Protein AF-A0A060YCE6-F1 (afdb_monomer_lite)

Radius of gyration: 16.85 Å; chains: 1; bounding box: 41×31×47 Å

Foldseek 3Di:
DAFQWKWKFKAFFPDRPRLTDTDNPDDRDFAFDWPPPDPPTFKIWIWIWTDDPPPPVDATFTQPDTDIAGPVQVVVQVVVVVPDPDQDWDWGAHPVRQKIWTWGWDFDDDVVDTDIIITTGDMDGDDDRVSNPRGDDDHPCVVCVVRDDD

InterPro domains:
  IPR027903 C6orf62 domain [PF15130] (20-149)

Sequence (150 aa):
MLTDMLFIDCVVPRLLLLLLLQDVIGCTQEMDFILWPRNDIEKIVCLLFSRWKGAENEPFRPVQAKFEFHHGDYEKQLLHAVGRRDKAGVVMNNPTQSVFLFMDRQLLQTPKTKATVFKLCSLCLYLPQDQLTCWGVGDIEDHLLPYMPD

pLDDT: mean 75.15, std 17.17, range [32.03, 93.81]

Structure (mmCIF, N/CA/C/O backbone):
data_AF-A0A060YCE6-F1
#
_entry.id   AF-A0A060YCE6-F1
#
loop_
_atom_site.group_PDB
_atom_site.id
_atom_site.type_symbol
_atom_site.label_atom_id
_atom_site.label_alt_id
_atom_site.label_comp_id
_atom_site.label_asym_id
_atom_site.label_entity_id
_atom_site.label_seq_id
_atom_site.pdbx_PDB_ins_code
_atom_site.Cartn_x
_atom_site.Cartn_y
_atom_site.Cartn_z
_atom_site.occupancy
_atom_site.B_iso_or_equiv
_atom_site.auth_seq_id
_atom_site.auth_comp_id
_atom_site.auth_asym_id
_atom_site.auth_atom_id
_atom_site.pdbx_PDB_model_num
ATOM 1 N N . MET A 1 1 ? 24.742 -7.460 -10.179 1.00 42.19 1 MET A N 1
ATOM 2 C CA . MET A 1 1 ? 24.669 -6.086 -9.646 1.00 42.19 1 MET A CA 1
ATOM 3 C C . MET A 1 1 ? 23.303 -5.952 -9.010 1.00 42.19 1 MET A C 1
ATOM 5 O O . MET A 1 1 ? 22.324 -6.130 -9.716 1.00 42.19 1 MET A O 1
ATOM 9 N N . LEU A 1 2 ? 23.239 -5.807 -7.690 1.00 47.97 2 LEU A N 1
ATOM 10 C CA . LEU A 1 2 ? 21.977 -5.719 -6.951 1.00 47.97 2 LEU A CA 1
ATOM 11 C C . LEU A 1 2 ? 21.599 -4.241 -6.777 1.00 47.97 2 LEU A C 1
ATOM 13 O O . LEU A 1 2 ? 22.474 -3.390 -6.615 1.00 47.97 2 LEU A O 1
ATOM 17 N N . THR A 1 3 ? 20.311 -3.939 -6.910 1.00 46.41 3 THR A N 1
ATOM 18 C CA . THR A 1 3 ? 19.695 -2.640 -6.616 1.00 46.41 3 THR A CA 1
ATOM 19 C C . THR A 1 3 ? 19.720 -2.426 -5.102 1.00 46.41 3 THR A C 1
ATOM 21 O O . THR A 1 3 ? 18.959 -3.072 -4.392 1.00 46.41 3 THR A O 1
ATOM 24 N N . ASP A 1 4 ? 20.608 -1.566 -4.601 1.00 45.81 4 ASP A N 1
ATOM 25 C CA . ASP A 1 4 ? 20.807 -1.383 -3.150 1.00 45.81 4 ASP A CA 1
AT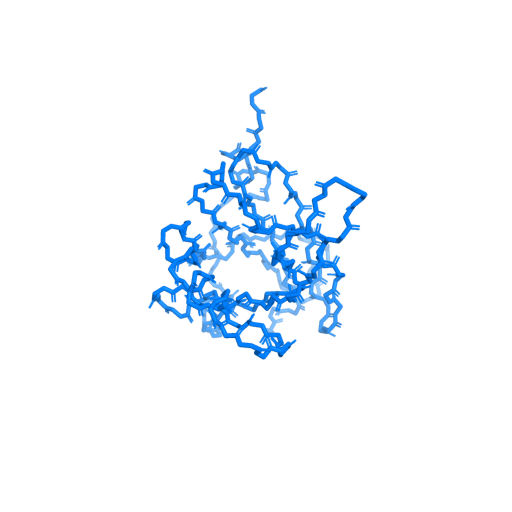OM 26 C C . ASP A 1 4 ? 20.034 -0.192 -2.563 1.00 45.81 4 ASP A C 1
ATOM 28 O O . ASP A 1 4 ? 19.998 -0.045 -1.347 1.00 45.81 4 ASP A O 1
ATOM 32 N N . MET A 1 5 ? 19.423 0.664 -3.389 1.00 48.53 5 MET A N 1
ATOM 33 C CA . MET A 1 5 ? 18.584 1.756 -2.888 1.00 48.53 5 MET A CA 1
ATOM 34 C C . MET A 1 5 ? 17.144 1.559 -3.330 1.00 48.53 5 MET A C 1
ATOM 36 O O . MET A 1 5 ? 16.839 1.630 -4.526 1.00 48.53 5 MET A O 1
ATOM 40 N N . LEU A 1 6 ? 16.287 1.326 -2.340 1.00 52.41 6 LEU A N 1
ATOM 41 C CA . LEU A 1 6 ? 14.842 1.294 -2.477 1.00 52.41 6 LEU A CA 1
ATOM 42 C C . LEU A 1 6 ? 14.282 2.577 -1.872 1.00 52.41 6 LEU A C 1
ATOM 44 O O . LEU A 1 6 ? 14.600 2.958 -0.746 1.00 52.41 6 LEU A O 1
ATOM 48 N N . PHE A 1 7 ? 13.470 3.257 -2.661 1.00 52.62 7 PHE A N 1
ATOM 49 C CA . PHE A 1 7 ? 12.727 4.431 -2.255 1.00 52.62 7 PHE A CA 1
ATOM 50 C C . PHE A 1 7 ? 11.253 4.050 -2.252 1.00 52.62 7 PHE A C 1
ATOM 52 O O . PHE A 1 7 ? 10.728 3.630 -3.285 1.00 52.62 7 PHE A O 1
ATOM 59 N N . ILE A 1 8 ? 10.609 4.135 -1.090 1.00 55.62 8 ILE A N 1
ATOM 60 C CA . ILE A 1 8 ? 9.185 3.835 -0.949 1.00 55.62 8 ILE A CA 1
ATOM 61 C C . ILE A 1 8 ? 8.470 5.141 -0.642 1.00 55.62 8 ILE A C 1
ATOM 63 O O . ILE A 1 8 ? 8.753 5.773 0.375 1.00 55.62 8 ILE A O 1
ATOM 67 N N . ASP A 1 9 ? 7.520 5.501 -1.496 1.00 52.44 9 ASP A N 1
ATOM 68 C CA . ASP A 1 9 ? 6.594 6.593 -1.233 1.00 52.44 9 ASP A CA 1
ATOM 69 C C . ASP A 1 9 ? 5.217 6.019 -0.919 1.00 52.44 9 ASP A C 1
ATOM 71 O O . ASP A 1 9 ? 4.674 5.222 -1.688 1.00 52.44 9 ASP A O 1
ATOM 75 N N . CYS A 1 10 ? 4.661 6.367 0.236 1.00 52.47 10 CYS A N 1
ATOM 76 C CA . CYS A 1 10 ? 3.330 5.921 0.631 1.00 52.47 10 CYS A CA 1
ATOM 77 C C . CYS A 1 10 ? 2.358 7.072 0.536 1.00 52.47 10 CYS A C 1
ATOM 79 O O . CYS A 1 10 ? 2.424 8.011 1.315 1.00 52.47 10 CYS A O 1
ATOM 81 N N . VAL A 1 11 ? 1.415 6.952 -0.383 1.00 53.66 11 VAL A N 1
ATOM 82 C CA . VAL A 1 11 ? 0.436 7.976 -0.680 1.00 53.66 11 VAL A CA 1
ATOM 83 C C . VAL A 1 11 ? -0.937 7.549 -0.178 1.00 53.66 11 VAL A C 1
ATOM 85 O O . VAL A 1 11 ? -1.428 6.452 -0.461 1.00 53.66 11 VAL A O 1
ATOM 88 N N . VAL A 1 12 ? -1.591 8.460 0.536 1.00 50.41 12 VAL A N 1
ATOM 89 C CA . VAL A 1 12 ? -2.990 8.341 0.942 1.00 50.41 12 VAL A CA 1
ATOM 90 C C . VAL A 1 12 ? -3.802 9.357 0.132 1.00 50.41 12 VAL A C 1
ATOM 92 O O . VAL A 1 12 ? -3.719 10.551 0.409 1.00 50.41 12 VAL A O 1
ATOM 95 N N . PRO A 1 13 ? -4.590 8.951 -0.880 1.00 42.00 13 PRO A N 1
ATOM 96 C CA . PRO A 1 13 ? -5.382 9.895 -1.662 1.00 42.00 13 PRO A CA 1
ATOM 97 C C . PRO A 1 13 ? -6.262 10.751 -0.733 1.00 42.00 13 PRO A C 1
ATOM 99 O O . PRO A 1 13 ? -6.982 10.198 0.098 1.00 42.00 13 PRO A O 1
ATOM 102 N N . ARG A 1 14 ? -6.186 12.086 -0.885 1.00 34.50 14 ARG A N 1
ATOM 103 C CA . ARG A 1 14 ? -6.813 13.171 -0.080 1.00 34.50 14 ARG A CA 1
ATOM 104 C C . ARG A 1 14 ? -6.063 13.702 1.143 1.00 34.50 14 ARG A C 1
ATOM 106 O O . ARG A 1 14 ? -6.370 14.813 1.569 1.00 34.50 14 ARG A O 1
ATOM 113 N N . LEU A 1 15 ? -5.064 13.003 1.670 1.00 38.56 15 LEU A N 1
ATOM 114 C CA . LEU A 1 15 ? -4.077 13.605 2.568 1.00 38.56 15 LEU A CA 1
ATOM 115 C C . LEU A 1 15 ? -2.716 13.312 1.971 1.00 38.56 15 LEU A C 1
ATOM 117 O O . LEU A 1 15 ? -2.264 12.176 2.052 1.00 38.56 15 LEU A O 1
ATOM 121 N N . LEU A 1 16 ? -2.073 14.327 1.391 1.00 42.47 16 LEU A N 1
ATOM 122 C CA . LEU A 1 16 ? -0.708 14.232 0.882 1.00 42.47 16 LEU A CA 1
ATOM 123 C C . LEU A 1 16 ? 0.265 14.014 2.052 1.00 42.47 16 LEU A C 1
ATOM 125 O O . LEU A 1 16 ? 0.991 14.906 2.479 1.00 42.47 16 LEU A O 1
ATOM 129 N N . LEU A 1 17 ? 0.229 12.824 2.629 1.00 43.19 17 LEU A N 1
ATOM 130 C CA . LEU A 1 17 ? 1.210 12.346 3.565 1.00 43.19 17 LEU A CA 1
ATOM 131 C C . LEU A 1 17 ? 2.299 11.722 2.697 1.00 43.19 17 LEU A C 1
ATOM 133 O O . LEU A 1 17 ? 2.293 10.521 2.490 1.00 43.19 17 LEU A O 1
ATOM 137 N N . LEU A 1 18 ? 3.162 12.556 2.109 1.00 42.97 18 LEU A N 1
ATOM 138 C CA . LEU A 1 18 ? 4.384 12.093 1.447 1.00 42.97 18 LEU A CA 1
ATOM 139 C C . LEU A 1 18 ? 5.283 11.503 2.531 1.00 42.97 18 LEU A C 1
ATOM 141 O O . LEU A 1 18 ? 6.014 12.215 3.223 1.00 42.97 18 LEU A O 1
ATOM 145 N N . LEU A 1 19 ? 5.144 10.204 2.754 1.00 44.44 19 LEU A N 1
ATOM 146 C CA . LEU A 1 19 ? 5.978 9.474 3.687 1.00 44.44 19 LEU A CA 1
ATOM 147 C C . LEU A 1 19 ? 7.192 8.971 2.931 1.00 44.44 19 LEU A C 1
ATOM 149 O O . LEU A 1 19 ? 7.194 7.876 2.374 1.00 44.44 19 LEU A O 1
ATOM 153 N N . LEU A 1 20 ? 8.221 9.810 2.928 1.00 39.16 20 LEU A N 1
ATOM 154 C CA . LEU A 1 20 ? 9.486 9.535 2.276 1.00 39.16 20 LEU A CA 1
ATOM 155 C C . LEU A 1 20 ? 10.274 8.519 3.117 1.00 39.16 20 LEU A C 1
ATOM 157 O O . LEU A 1 20 ? 10.977 8.877 4.065 1.00 39.16 20 LEU A O 1
ATOM 161 N N . LEU A 1 21 ? 10.128 7.231 2.795 1.00 45.03 21 LEU A N 1
ATOM 162 C CA . LEU A 1 21 ? 10.937 6.158 3.374 1.00 45.03 21 LEU A CA 1
ATOM 163 C C . LEU A 1 21 ? 12.161 5.930 2.492 1.00 45.03 21 LEU A C 1
ATOM 165 O O . LEU A 1 21 ? 12.089 5.291 1.441 1.00 45.03 21 LEU A O 1
ATOM 169 N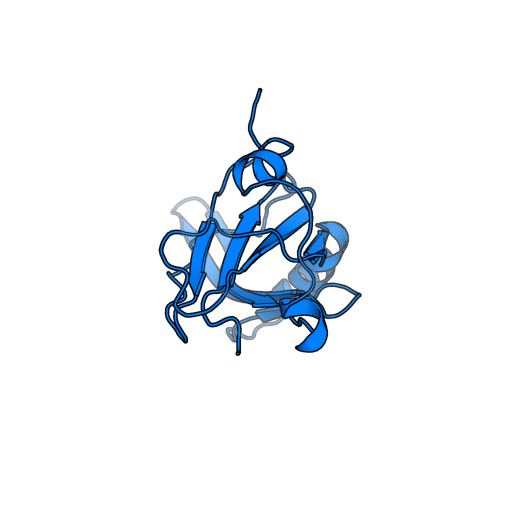 N . GLN A 1 22 ? 13.305 6.443 2.940 1.00 35.03 22 GLN A N 1
ATOM 170 C CA . GLN A 1 22 ? 14.594 6.098 2.357 1.00 35.03 22 GLN A CA 1
ATOM 171 C C . GLN A 1 22 ? 15.100 4.806 3.006 1.00 35.03 22 GLN A C 1
ATOM 173 O O . GLN A 1 22 ? 15.623 4.831 4.121 1.00 35.03 22 GLN A O 1
ATOM 178 N N . ASP A 1 23 ? 14.955 3.677 2.313 1.00 35.06 23 ASP A N 1
ATOM 179 C CA . ASP A 1 23 ? 15.475 2.402 2.800 1.00 35.06 23 ASP A CA 1
ATOM 180 C C . ASP A 1 23 ? 16.963 2.277 2.435 1.00 35.06 23 ASP A C 1
ATOM 182 O O . ASP A 1 23 ? 17.351 1.826 1.356 1.00 35.06 23 ASP A O 1
ATOM 186 N N . VAL A 1 24 ? 17.819 2.733 3.351 1.00 32.91 24 VAL A N 1
ATOM 187 C CA . VAL A 1 24 ? 19.157 2.164 3.531 1.00 32.91 24 VAL A CA 1
ATOM 188 C C . VAL A 1 24 ? 18.987 1.142 4.641 1.00 32.91 24 VAL A C 1
ATOM 190 O O . VAL A 1 24 ? 18.839 1.566 5.782 1.00 32.91 24 VAL A O 1
ATOM 193 N N . ILE A 1 25 ? 18.944 -0.152 4.295 1.00 33.38 25 ILE A N 1
ATOM 194 C CA . ILE A 1 25 ? 18.909 -1.323 5.196 1.00 33.38 25 ILE A CA 1
ATOM 195 C C . ILE A 1 25 ? 18.679 -0.923 6.669 1.00 33.38 25 ILE A C 1
ATOM 197 O O . ILE A 1 25 ? 19.634 -0.764 7.432 1.00 33.38 25 ILE A O 1
ATOM 201 N N . GLY A 1 26 ? 17.415 -0.733 7.063 1.00 36.12 26 GLY A N 1
ATOM 202 C CA . GLY A 1 26 ? 17.040 -0.612 8.479 1.00 36.12 26 GLY A CA 1
ATOM 203 C C . GLY A 1 26 ? 16.775 0.789 9.044 1.00 36.12 26 GLY A C 1
ATOM 204 O O . GLY A 1 26 ? 16.681 0.914 10.264 1.00 36.12 26 GLY A O 1
ATOM 205 N N . CYS A 1 27 ? 16.584 1.821 8.221 1.00 32.03 27 CYS A N 1
ATOM 206 C CA . CYS A 1 27 ? 16.144 3.144 8.692 1.00 32.03 27 CYS A CA 1
ATOM 207 C C . CYS A 1 27 ? 14.696 3.463 8.283 1.00 32.03 27 CYS A C 1
ATOM 209 O O . CYS A 1 27 ? 14.444 4.353 7.476 1.00 32.03 27 CYS A O 1
ATOM 211 N N . THR A 1 28 ? 13.713 2.775 8.870 1.00 44.94 28 THR A N 1
ATOM 212 C CA . THR A 1 28 ? 12.323 3.259 8.845 1.00 44.94 28 THR A CA 1
ATOM 213 C C . THR A 1 28 ? 12.198 4.447 9.799 1.00 44.94 28 THR A C 1
ATOM 215 O O . THR A 1 28 ? 12.303 4.260 11.011 1.00 44.94 28 THR A O 1
ATOM 218 N N . GLN A 1 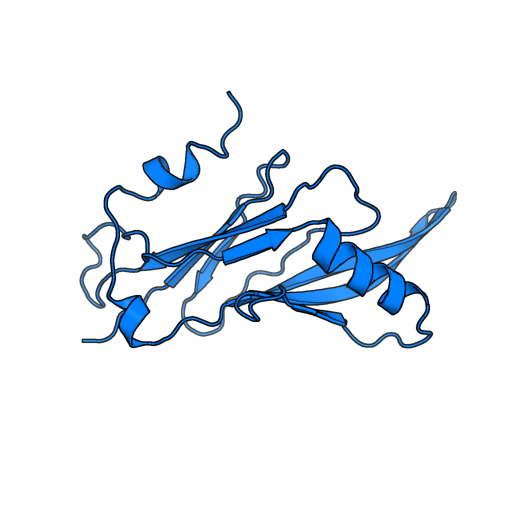29 ? 11.989 5.664 9.283 1.00 50.28 29 GLN A N 1
ATOM 219 C CA . GLN A 1 29 ? 11.548 6.782 10.127 1.00 50.28 29 GLN A CA 1
ATOM 220 C C . GLN A 1 29 ? 10.188 6.428 10.746 1.00 50.28 29 GLN A C 1
ATOM 222 O O . GLN A 1 29 ? 9.367 5.779 10.094 1.00 50.28 29 GLN A O 1
ATOM 227 N N . GLU A 1 30 ? 9.965 6.807 12.008 1.00 49.84 30 GLU A N 1
ATOM 228 C CA . GLU A 1 30 ? 8.700 6.534 12.692 1.00 49.84 30 GLU A CA 1
ATOM 229 C C . GLU A 1 30 ? 7.545 7.180 11.929 1.00 49.84 30 GLU A C 1
ATOM 231 O O . GLU A 1 30 ? 7.476 8.402 11.783 1.00 49.84 30 GLU A O 1
ATOM 236 N N . MET A 1 31 ? 6.619 6.347 11.461 1.00 57.47 31 MET A N 1
ATOM 237 C CA . MET A 1 31 ? 5.380 6.832 10.883 1.00 57.47 31 MET A CA 1
ATOM 238 C C . MET A 1 31 ? 4.456 7.287 12.011 1.00 57.47 31 MET A C 1
ATOM 240 O O . MET A 1 31 ? 4.222 6.571 12.985 1.00 57.47 31 MET A O 1
ATOM 244 N N . ASP A 1 32 ? 3.948 8.515 11.905 1.00 62.66 32 ASP A N 1
ATOM 245 C CA . ASP A 1 32 ? 2.963 9.065 12.837 1.00 62.66 32 ASP A CA 1
ATOM 246 C C . ASP A 1 32 ? 1.634 9.327 12.142 1.00 62.66 32 ASP A C 1
ATOM 248 O O . ASP A 1 32 ? 1.175 10.460 12.006 1.00 62.66 32 ASP A O 1
ATOM 252 N N . PHE A 1 33 ? 1.031 8.249 11.638 1.00 74.75 33 PHE A N 1
ATOM 253 C CA . PHE A 1 33 ? -0.233 8.330 10.921 1.00 74.75 33 PHE A CA 1
ATOM 254 C C . PHE A 1 33 ? -1.333 7.518 11.590 1.00 74.75 33 PHE A C 1
ATOM 256 O O . PHE A 1 33 ? -1.257 6.295 11.692 1.00 74.75 33 PHE A O 1
ATOM 263 N N . ILE A 1 34 ? -2.400 8.193 12.011 1.00 81.94 34 ILE A N 1
ATOM 264 C CA . ILE A 1 34 ? -3.586 7.544 12.570 1.00 81.94 34 ILE A CA 1
ATOM 265 C C . ILE A 1 34 ? -4.468 7.053 11.417 1.00 81.94 34 ILE A C 1
ATOM 267 O O . ILE A 1 34 ? -5.002 7.870 10.668 1.00 81.94 34 ILE A O 1
ATOM 271 N N . LEU A 1 35 ? -4.657 5.733 11.302 1.00 81.81 35 LEU A N 1
ATOM 272 C CA . LEU A 1 35 ? -5.531 5.104 10.298 1.00 81.81 35 LEU A CA 1
ATOM 273 C C . LEU A 1 35 ? -6.972 4.908 10.774 1.00 81.81 35 LEU A C 1
ATOM 275 O O . LEU A 1 35 ? -7.875 4.747 9.958 1.00 81.81 35 LEU A O 1
ATOM 279 N N . TRP A 1 36 ? -7.210 4.910 12.085 1.00 82.56 36 TRP A N 1
ATOM 280 C CA . TRP A 1 36 ? -8.540 4.708 12.657 1.00 82.56 36 TRP A CA 1
ATOM 281 C C . TRP A 1 36 ? -8.767 5.622 13.858 1.00 82.56 36 TRP A C 1
ATOM 283 O O . TRP A 1 36 ? -7.855 5.725 14.686 1.00 82.56 36 TRP A O 1
ATOM 293 N N . PRO A 1 37 ? -9.958 6.232 14.015 1.00 77.56 37 PRO A N 1
ATOM 294 C CA . PRO A 1 37 ? -11.206 6.021 13.260 1.00 77.56 37 PRO A CA 1
ATOM 295 C C . PRO A 1 37 ? -11.390 6.999 12.087 1.00 77.56 37 PRO A C 1
ATOM 297 O O . PRO A 1 37 ? -12.086 8.004 12.211 1.00 77.56 37 PRO A O 1
ATOM 300 N N . ARG A 1 38 ? -10.775 6.713 10.936 1.00 78.75 38 ARG A N 1
ATOM 301 C CA . ARG A 1 38 ? -10.855 7.546 9.733 1.00 78.75 38 ARG A CA 1
ATOM 302 C C . ARG A 1 38 ? -11.604 6.827 8.622 1.00 78.75 38 ARG A C 1
ATOM 304 O O . ARG A 1 38 ? -11.342 5.655 8.371 1.00 78.75 38 ARG A O 1
ATOM 311 N N . ASN A 1 39 ? -12.508 7.548 7.968 1.00 78.00 39 ASN A N 1
ATOM 312 C CA . ASN A 1 39 ? -13.318 7.091 6.833 1.00 78.00 39 ASN A CA 1
ATOM 313 C C . ASN A 1 39 ? -13.118 7.962 5.579 1.00 78.00 39 ASN A C 1
ATOM 315 O O . ASN A 1 39 ? -13.787 7.773 4.568 1.00 78.00 39 ASN A O 1
ATOM 319 N N . ASP A 1 40 ? -12.220 8.942 5.657 1.00 76.75 40 ASP A N 1
ATOM 320 C CA . ASP A 1 40 ? -11.880 9.869 4.582 1.00 76.75 40 ASP A CA 1
ATOM 321 C C . ASP A 1 40 ? -10.796 9.319 3.640 1.00 76.75 40 ASP A C 1
ATOM 323 O O . ASP A 1 40 ? -10.519 9.915 2.600 1.00 76.75 40 ASP A O 1
ATOM 327 N N . ILE A 1 41 ? -10.209 8.174 3.997 1.00 83.00 41 ILE A N 1
ATOM 328 C CA . ILE A 1 41 ? -9.179 7.477 3.232 1.00 83.00 41 ILE A CA 1
ATOM 329 C C . ILE A 1 41 ? -9.838 6.428 2.338 1.00 83.00 41 ILE A C 1
ATOM 331 O O . ILE A 1 41 ? -10.540 5.551 2.829 1.00 83.00 41 ILE A O 1
ATOM 335 N N . GLU A 1 42 ? -9.564 6.472 1.036 1.00 85.62 42 GLU A N 1
ATOM 336 C CA . GL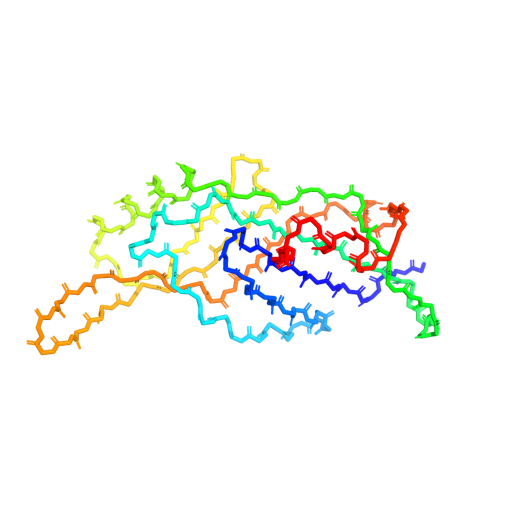U A 1 42 ? -10.041 5.453 0.091 1.00 85.62 42 GLU A CA 1
ATOM 337 C C . GLU A 1 42 ? -9.150 4.198 0.093 1.00 85.62 42 GLU A C 1
ATOM 339 O O . GLU A 1 42 ? -9.630 3.060 0.131 1.00 85.62 42 GLU A O 1
ATOM 344 N N . LYS A 1 43 ? -7.832 4.406 0.039 1.00 86.69 43 LYS A N 1
ATOM 345 C CA . LYS A 1 43 ? -6.806 3.361 0.011 1.00 86.69 43 LYS A CA 1
ATOM 346 C C . LYS A 1 43 ? -5.448 3.927 0.416 1.00 86.69 43 LYS A C 1
ATOM 348 O O . LYS A 1 43 ? -5.242 5.134 0.394 1.00 86.69 43 LYS A O 1
ATOM 353 N N . ILE A 1 44 ? -4.518 3.044 0.738 1.00 86.12 44 ILE A N 1
ATOM 354 C CA . ILE A 1 44 ? -3.091 3.343 0.858 1.00 86.12 44 ILE A CA 1
ATOM 355 C C . ILE A 1 44 ? -2.424 2.818 -0.410 1.00 86.12 44 ILE A C 1
ATOM 357 O O . ILE A 1 44 ? -2.662 1.669 -0.793 1.00 86.12 44 ILE A O 1
ATOM 361 N N . VAL A 1 45 ? -1.613 3.644 -1.060 1.00 85.25 4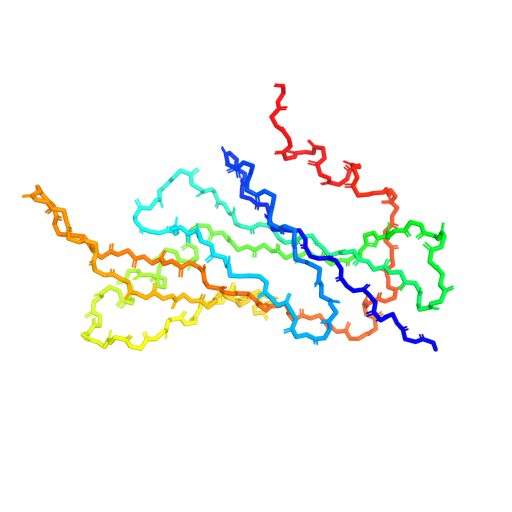5 VAL A N 1
ATOM 362 C CA . VAL A 1 45 ? -0.820 3.265 -2.233 1.00 85.25 45 VAL A CA 1
ATOM 363 C C . VAL A 1 45 ? 0.650 3.370 -1.867 1.00 85.25 45 VAL A C 1
ATOM 365 O O . VAL A 1 45 ? 1.062 4.395 -1.343 1.00 85.25 45 VAL A O 1
ATOM 368 N N . CYS A 1 46 ? 1.439 2.335 -2.138 1.00 85.88 46 CYS A N 1
ATOM 369 C CA . CYS A 1 46 ? 2.892 2.408 -2.005 1.00 85.88 46 CYS A CA 1
ATOM 370 C C . CYS A 1 46 ? 3.514 2.378 -3.406 1.00 85.88 46 CYS A C 1
ATOM 372 O O . CYS A 1 46 ? 3.243 1.473 -4.199 1.00 85.88 46 CYS A O 1
ATOM 374 N N . LEU A 1 47 ? 4.334 3.372 -3.713 1.00 83.94 47 LEU A N 1
ATOM 375 C CA . LEU A 1 47 ? 5.118 3.466 -4.934 1.00 83.94 47 LEU A CA 1
ATOM 376 C C . LEU A 1 47 ? 6.557 3.112 -4.586 1.00 83.94 47 LEU A C 1
ATOM 378 O O . LEU A 1 47 ? 7.125 3.658 -3.643 1.00 83.94 47 LEU A O 1
ATOM 382 N N . LEU A 1 48 ? 7.135 2.175 -5.327 1.00 85.19 48 LEU A N 1
ATOM 383 C CA . LEU A 1 48 ? 8.510 1.751 -5.122 1.00 85.19 48 LEU A CA 1
ATOM 384 C C . LEU A 1 48 ? 9.358 2.238 -6.286 1.00 85.19 48 LEU A C 1
ATOM 386 O O . LEU A 1 48 ? 9.023 1.991 -7.442 1.00 85.19 48 LEU A O 1
ATOM 390 N N . PHE A 1 49 ? 10.483 2.861 -5.975 1.00 85.31 49 PHE A N 1
ATOM 391 C CA . PHE A 1 49 ? 11.466 3.294 -6.948 1.00 85.31 49 PHE A CA 1
ATOM 392 C C . PHE A 1 49 ? 12.829 2.719 -6.580 1.00 85.31 49 PHE A C 1
ATOM 394 O O . PHE A 1 49 ? 13.171 2.578 -5.404 1.00 85.31 49 PHE A O 1
ATOM 401 N N . SER A 1 50 ? 13.627 2.365 -7.578 1.00 83.31 50 SER A N 1
ATOM 402 C CA . SER A 1 50 ? 14.978 1.858 -7.354 1.00 83.31 50 SER A CA 1
ATOM 403 C C . SER A 1 50 ? 15.946 2.339 -8.431 1.00 83.31 50 SER A C 1
ATOM 405 O O . SER A 1 50 ? 15.554 2.852 -9.481 1.00 83.31 50 SER A O 1
ATOM 407 N N . ARG A 1 51 ? 17.243 2.213 -8.147 1.00 85.62 51 ARG A N 1
ATOM 408 C CA . ARG A 1 51 ? 18.320 2.427 -9.123 1.00 85.62 51 ARG A CA 1
ATOM 409 C C . ARG A 1 51 ? 19.464 1.454 -8.894 1.00 85.62 51 ARG A C 1
ATOM 411 O O . ARG A 1 51 ? 19.545 0.795 -7.853 1.00 85.62 51 ARG A O 1
ATOM 418 N N . TRP A 1 52 ? 20.379 1.385 -9.856 1.00 81.12 52 TRP A N 1
ATOM 419 C CA . TRP A 1 52 ? 21.584 0.580 -9.706 1.00 81.12 52 TRP A CA 1
ATOM 420 C C . TRP A 1 52 ? 22.490 1.109 -8.595 1.00 81.12 52 TRP A C 1
ATOM 422 O O . TRP A 1 52 ? 22.703 2.312 -8.440 1.00 81.12 52 TRP A O 1
ATOM 432 N N . LYS A 1 53 ? 23.097 0.181 -7.852 1.00 77.56 53 LYS A N 1
ATOM 433 C CA . LYS A 1 53 ? 24.178 0.503 -6.923 1.00 77.56 53 LYS A CA 1
ATOM 434 C C . LYS A 1 53 ? 25.347 1.149 -7.676 1.00 77.56 53 LYS A C 1
ATOM 436 O O . LYS A 1 53 ? 25.785 0.623 -8.695 1.00 77.56 53 LYS A O 1
ATOM 441 N N . GLY A 1 54 ? 25.873 2.254 -7.148 1.00 78.75 54 GLY A N 1
ATOM 442 C CA . GLY A 1 54 ? 26.997 2.990 -7.741 1.00 78.75 54 GLY A CA 1
ATOM 443 C C . GLY A 1 54 ? 26.603 3.973 -8.847 1.00 78.75 54 GLY A C 1
ATOM 444 O O . GLY A 1 54 ? 27.452 4.727 -9.310 1.00 78.75 54 GLY A O 1
ATOM 445 N N . ALA A 1 55 ? 25.327 4.020 -9.236 1.00 83.88 55 ALA A N 1
ATOM 446 C CA . ALA A 1 55 ? 24.798 4.996 -10.181 1.00 83.88 55 ALA A CA 1
ATOM 447 C C . ALA A 1 55 ? 24.204 6.211 -9.443 1.00 83.88 55 ALA A C 1
ATOM 449 O O . ALA A 1 55 ? 23.036 6.548 -9.604 1.00 83.88 55 ALA A O 1
ATOM 450 N N . GLU A 1 56 ? 24.995 6.865 -8.588 1.00 80.44 56 GLU A N 1
ATOM 451 C CA . GLU A 1 56 ? 24.517 7.964 -7.725 1.00 80.44 56 GLU A CA 1
ATOM 452 C C . GLU A 1 56 ? 24.002 9.182 -8.506 1.00 80.44 56 GLU A C 1
ATOM 454 O O . GLU A 1 56 ? 23.146 9.913 -8.008 1.00 80.44 56 GLU A O 1
ATOM 459 N N . ASN A 1 57 ? 24.478 9.350 -9.741 1.00 84.62 57 ASN A N 1
ATOM 460 C CA . ASN A 1 57 ? 24.063 10.415 -10.652 1.00 84.62 57 ASN A CA 1
ATOM 461 C C . ASN A 1 57 ? 22.846 10.038 -11.514 1.00 84.62 57 ASN A C 1
ATOM 463 O O . ASN A 1 57 ? 22.333 10.890 -12.233 1.00 84.62 57 ASN A O 1
ATOM 467 N N . GLU A 1 58 ? 22.398 8.777 -11.485 1.00 84.31 58 GLU A N 1
ATOM 468 C CA . GLU A 1 58 ? 21.177 8.366 -12.182 1.00 84.31 58 GLU A CA 1
ATOM 469 C C . GLU A 1 58 ? 19.943 8.615 -11.302 1.00 84.31 58 GLU A C 1
ATOM 471 O O . GLU A 1 58 ? 19.998 8.381 -10.083 1.00 84.31 58 GLU A O 1
ATOM 476 N N . PRO A 1 59 ? 18.817 9.045 -11.905 1.00 83.44 59 PRO A N 1
ATOM 477 C CA . PRO A 1 59 ? 17.560 9.174 -11.188 1.00 83.44 59 PRO A CA 1
ATOM 478 C C . PRO A 1 59 ? 17.035 7.801 -10.758 1.00 83.44 59 PRO A C 1
ATOM 480 O O . PRO A 1 59 ? 17.314 6.765 -11.372 1.00 83.44 59 PRO A O 1
ATOM 483 N N . PHE A 1 60 ? 16.241 7.802 -9.692 1.00 84.31 60 PHE A N 1
ATOM 484 C CA . PHE A 1 60 ? 15.443 6.643 -9.321 1.00 84.31 60 PHE A CA 1
ATOM 485 C C . PHE A 1 60 ? 14.380 6.382 -10.383 1.00 84.31 60 PHE A C 1
ATOM 487 O O . PHE A 1 60 ? 13.792 7.313 -10.928 1.00 84.31 60 PHE A O 1
ATOM 494 N N . ARG A 1 61 ? 14.137 5.103 -10.667 1.00 86.25 61 ARG A N 1
ATOM 495 C CA . ARG A 1 61 ? 13.120 4.671 -11.622 1.00 86.25 61 ARG A CA 1
ATOM 496 C C . ARG A 1 61 ? 12.021 3.892 -10.916 1.00 86.25 61 ARG A C 1
ATOM 498 O O . ARG A 1 61 ? 12.331 3.132 -9.996 1.00 86.25 61 ARG A O 1
ATOM 505 N N . PRO A 1 62 ? 10.761 4.037 -11.344 1.00 88.56 62 PRO A N 1
ATOM 506 C CA . PRO A 1 62 ? 9.650 3.307 -10.752 1.00 88.56 62 PRO A CA 1
ATOM 507 C C . PRO A 1 62 ? 9.842 1.811 -10.990 1.00 88.56 62 PRO A C 1
ATOM 509 O O . PRO A 1 62 ? 10.130 1.378 -12.105 1.00 88.56 62 PRO A O 1
ATOM 512 N N . VAL A 1 63 ? 9.678 1.000 -9.955 1.00 89.94 63 VAL A N 1
ATOM 513 C CA . VAL A 1 63 ? 9.576 -0.452 -10.090 1.00 89.94 63 VAL A CA 1
ATOM 514 C C . VAL A 1 63 ? 8.180 -0.778 -10.619 1.00 89.94 63 VAL A C 1
ATOM 516 O O . VAL A 1 63 ? 7.191 -0.221 -10.147 1.00 89.94 63 VAL A O 1
ATOM 519 N N . GLN A 1 64 ? 8.075 -1.684 -11.595 1.00 89.69 64 GLN A N 1
ATOM 520 C CA . GLN A 1 64 ? 6.800 -2.118 -12.183 1.00 89.69 64 GLN A CA 1
ATOM 521 C C . GLN A 1 64 ? 6.026 -3.058 -11.241 1.00 89.69 64 GLN A C 1
ATOM 523 O O . GLN A 1 64 ? 5.727 -4.202 -11.578 1.00 89.69 64 GLN A O 1
ATOM 528 N N . ALA A 1 65 ? 5.700 -2.576 -10.045 1.00 87.25 65 ALA A N 1
ATOM 529 C CA . ALA A 1 65 ? 4.919 -3.287 -9.046 1.00 87.25 65 ALA A CA 1
ATOM 530 C C . ALA A 1 65 ? 3.879 -2.350 -8.429 1.00 87.25 65 ALA A C 1
ATOM 532 O O . ALA A 1 65 ? 4.131 -1.164 -8.222 1.00 87.25 65 ALA A O 1
ATOM 533 N N . LYS A 1 66 ? 2.694 -2.891 -8.137 1.00 85.81 66 LYS A N 1
ATOM 534 C CA . LYS A 1 66 ? 1.569 -2.129 -7.594 1.00 85.81 66 LYS A CA 1
ATOM 535 C C . LYS A 1 66 ? 1.253 -2.596 -6.180 1.00 85.81 66 LYS A C 1
ATOM 537 O O . LYS A 1 66 ? 0.901 -3.757 -5.968 1.00 85.81 66 LYS A O 1
ATOM 542 N N . PHE A 1 67 ? 1.331 -1.675 -5.229 1.00 90.44 67 PHE A N 1
ATOM 543 C CA . PHE A 1 67 ? 1.040 -1.933 -3.826 1.00 90.44 67 PHE A CA 1
ATOM 544 C C . PHE A 1 67 ? -0.137 -1.076 -3.390 1.00 90.44 67 PHE A C 1
ATOM 546 O O . PHE A 1 67 ? -0.013 0.133 -3.222 1.00 90.44 67 PHE A O 1
ATOM 553 N N . GLU A 1 68 ? -1.295 -1.704 -3.223 1.00 91.50 68 GLU A N 1
ATOM 554 C CA . GLU A 1 68 ? -2.515 -1.020 -2.806 1.00 91.50 68 GLU A CA 1
ATOM 555 C C . GLU A 1 68 ? -3.170 -1.756 -1.643 1.00 91.50 68 GLU A C 1
ATOM 557 O O . GLU A 1 68 ? -3.240 -2.990 -1.620 1.00 91.50 68 GLU A O 1
ATOM 562 N N . PHE A 1 69 ? -3.679 -0.984 -0.687 1.00 91.56 69 PHE A N 1
ATOM 563 C CA . PHE A 1 69 ? -4.444 -1.486 0.442 1.00 91.56 69 PHE A CA 1
ATOM 564 C C . PHE A 1 69 ? -5.703 -0.637 0.628 1.00 91.56 69 PHE A C 1
ATOM 566 O O . PHE A 1 69 ? -5.650 0.488 1.122 1.00 91.56 69 PHE A O 1
ATOM 573 N N . HIS A 1 70 ? -6.844 -1.167 0.193 1.00 90.75 70 HIS A N 1
ATOM 574 C CA . HIS A 1 70 ? -8.118 -0.457 0.220 1.00 90.75 70 HIS A CA 1
ATOM 575 C C . HIS A 1 70 ? -8.705 -0.349 1.629 1.00 90.75 70 HIS A C 1
ATOM 577 O O . HIS A 1 70 ? -8.579 -1.268 2.443 1.00 90.75 70 HIS A O 1
ATOM 583 N N . HIS A 1 71 ? -9.419 0.751 1.881 1.00 88.56 71 HIS A N 1
ATOM 584 C CA . HIS A 1 71 ? -10.069 1.026 3.161 1.00 88.56 71 HIS A CA 1
ATOM 585 C C . HIS A 1 71 ? -10.966 -0.104 3.642 1.00 88.56 71 HIS A C 1
ATOM 587 O O . HIS A 1 71 ? -10.811 -0.568 4.768 1.00 88.56 71 HIS A O 1
ATOM 593 N N . GLY A 1 72 ? -11.822 -0.624 2.762 1.00 89.62 72 GLY A N 1
ATOM 594 C CA . GLY A 1 72 ? -12.724 -1.721 3.108 1.00 89.62 72 GLY A CA 1
ATOM 595 C C . GLY A 1 72 ? -12.015 -3.015 3.528 1.00 89.62 72 GLY A C 1
ATOM 596 O O . GLY A 1 72 ? -12.634 -3.851 4.186 1.00 89.62 72 GLY A O 1
ATOM 597 N N . ASP A 1 73 ? -10.737 -3.201 3.181 1.00 91.50 73 ASP A N 1
ATOM 598 C CA . ASP A 1 73 ? -9.970 -4.392 3.555 1.00 91.50 73 ASP A CA 1
ATOM 599 C C . ASP A 1 73 ? -9.272 -4.226 4.906 1.00 91.50 73 ASP A C 1
ATOM 601 O O . ASP A 1 73 ? -9.345 -5.131 5.745 1.00 91.50 73 ASP A O 1
ATOM 605 N N . TYR A 1 74 ? -8.620 -3.082 5.149 1.00 89.44 74 TYR A N 1
ATOM 606 C CA . TYR A 1 74 ? -7.984 -2.842 6.447 1.00 89.44 74 TYR A CA 1
ATOM 607 C C . TYR A 1 74 ? -9.007 -2.481 7.533 1.00 89.44 74 TYR A C 1
ATOM 609 O O . TYR A 1 74 ? -8.804 -2.843 8.688 1.00 89.44 74 TYR A O 1
ATOM 617 N N . GLU A 1 75 ? -10.141 -1.853 7.201 1.00 89.62 75 GLU A N 1
ATOM 618 C CA . GLU A 1 75 ? -11.201 -1.539 8.172 1.00 89.62 75 GLU A CA 1
ATOM 619 C C . GLU A 1 75 ? -11.767 -2.812 8.813 1.00 89.62 75 GLU A C 1
ATOM 621 O O . GLU A 1 75 ? -11.896 -2.884 10.035 1.00 89.62 75 GLU A O 1
ATOM 626 N N . LYS A 1 76 ? -12.022 -3.862 8.021 1.00 88.88 76 LYS A N 1
ATOM 627 C CA . LYS A 1 76 ? -12.467 -5.168 8.542 1.00 88.88 76 LYS A CA 1
ATOM 628 C C . LYS A 1 76 ? -11.482 -5.732 9.570 1.00 88.88 76 LYS A C 1
ATOM 630 O O . LYS A 1 76 ? -11.895 -6.260 10.604 1.00 88.88 76 LYS A O 1
ATOM 635 N N . GLN A 1 77 ? -10.183 -5.604 9.298 1.00 91.00 77 GLN A N 1
ATOM 636 C CA . GLN A 1 77 ? -9.121 -6.076 10.189 1.00 91.00 77 GLN A CA 1
ATOM 637 C C . GLN A 1 77 ? -9.030 -5.218 11.459 1.00 91.00 77 GLN A C 1
ATOM 639 O O . GLN A 1 77 ? -8.923 -5.767 12.558 1.00 91.00 77 GLN A O 1
ATOM 644 N N . LEU A 1 78 ? -9.169 -3.895 11.334 1.00 88.50 78 LEU A N 1
ATOM 645 C CA . LEU A 1 78 ? -9.211 -2.963 12.461 1.00 88.50 78 LEU A CA 1
ATOM 646 C C . LEU A 1 78 ? -10.418 -3.207 13.368 1.00 88.50 78 LEU A C 1
ATOM 648 O O . LEU A 1 78 ? -10.248 -3.298 14.580 1.00 88.50 78 LEU A O 1
ATOM 652 N N . LEU A 1 79 ? -11.622 -3.371 12.814 1.00 87.62 79 LEU A N 1
ATOM 653 C CA . LEU A 1 79 ? -12.839 -3.650 13.589 1.00 87.62 79 LEU A CA 1
ATOM 654 C C . LEU A 1 79 ? -12.699 -4.939 14.407 1.00 87.62 79 LEU A C 1
ATOM 656 O O . LEU A 1 79 ? -13.067 -4.982 15.583 1.00 87.62 79 LEU A O 1
ATOM 660 N N . HIS A 1 80 ? -12.095 -5.970 13.819 1.00 85.81 80 HIS A N 1
ATOM 661 C CA . HIS A 1 80 ? -11.771 -7.199 14.535 1.00 85.81 80 HIS A CA 1
ATOM 662 C C . HIS A 1 80 ? -10.705 -6.982 15.625 1.00 85.81 80 HIS A C 1
ATOM 664 O O . HIS A 1 80 ? -10.807 -7.553 16.714 1.00 85.81 80 HIS A O 1
ATOM 670 N N . ALA A 1 81 ? -9.710 -6.127 15.378 1.00 85.56 81 ALA A N 1
ATOM 671 C CA . ALA A 1 81 ? -8.676 -5.789 16.352 1.00 85.56 81 ALA A CA 1
ATOM 672 C C . ALA A 1 81 ? -9.198 -4.942 17.529 1.00 85.56 81 ALA A C 1
ATOM 674 O O . ALA A 1 81 ? -8.780 -5.166 18.667 1.00 85.56 81 ALA A O 1
ATOM 675 N N . VAL A 1 82 ? -10.148 -4.025 17.301 1.00 82.12 82 VAL A N 1
ATOM 676 C CA . VAL A 1 82 ? -10.794 -3.213 18.355 1.00 82.12 82 VAL A CA 1
ATOM 677 C C . VAL A 1 82 ? -11.416 -4.105 19.433 1.00 82.12 82 VAL A C 1
ATOM 679 O O . VAL A 1 82 ? -11.274 -3.817 20.626 1.00 82.12 82 VAL A O 1
ATOM 682 N N . GLY A 1 83 ? -12.074 -5.195 19.023 1.00 75.06 83 GLY A N 1
ATOM 683 C CA . GLY A 1 83 ? -12.769 -6.126 19.918 1.00 75.06 83 GLY A CA 1
ATOM 684 C C . GLY A 1 83 ? -11.849 -6.988 20.790 1.00 75.06 83 GLY A C 1
ATOM 685 O O . GLY A 1 83 ? -12.303 -7.577 21.773 1.00 75.06 83 GLY A O 1
ATOM 686 N N . ARG A 1 84 ? -10.550 -7.059 20.477 1.00 78.06 84 ARG A N 1
ATOM 687 C CA . ARG A 1 84 ? -9.571 -7.802 21.282 1.00 78.06 84 ARG A CA 1
ATOM 688 C C . ARG A 1 84 ? -9.199 -6.991 22.524 1.00 78.06 84 ARG A C 1
ATOM 690 O O . ARG A 1 84 ? -9.139 -5.769 22.474 1.00 78.06 84 ARG A O 1
ATOM 697 N N . ARG A 1 85 ? -8.933 -7.647 23.658 1.00 66.06 85 ARG A N 1
ATOM 698 C CA . ARG A 1 85 ? -8.426 -6.976 24.879 1.00 66.06 85 ARG A CA 1
ATOM 699 C C . ARG A 1 85 ? -6.903 -6.833 24.907 1.00 66.06 85 ARG A C 1
ATOM 701 O O . ARG A 1 85 ? -6.374 -6.196 25.812 1.00 66.06 85 ARG A O 1
ATOM 708 N N . ASP A 1 86 ? -6.221 -7.441 23.942 1.00 67.94 86 ASP A N 1
ATOM 709 C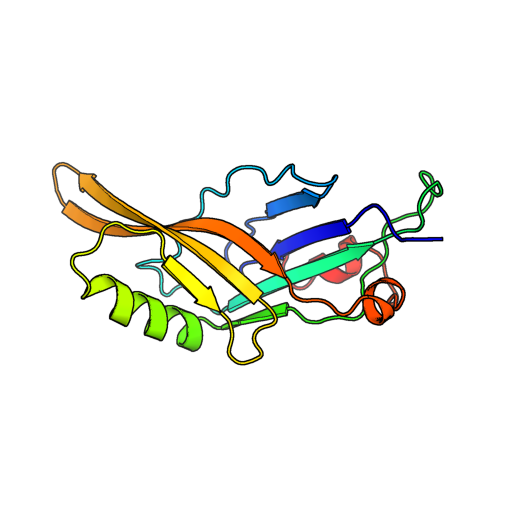 CA . ASP A 1 86 ? -4.768 -7.435 23.857 1.00 67.94 86 ASP A CA 1
ATOM 710 C C . ASP A 1 86 ? -4.238 -6.056 23.420 1.00 67.94 86 ASP A C 1
ATOM 712 O O . ASP A 1 86 ? -4.871 -5.350 22.624 1.00 67.94 86 ASP A O 1
ATOM 716 N N . LYS A 1 87 ? -3.091 -5.681 23.991 1.00 64.50 87 LYS A N 1
ATOM 717 C CA . LYS A 1 87 ? -2.325 -4.465 23.684 1.00 64.50 87 LYS A CA 1
ATOM 718 C C . LYS A 1 87 ? -1.207 -4.721 22.668 1.00 64.50 87 LYS A C 1
ATOM 720 O O . LYS A 1 87 ? -0.471 -3.792 22.360 1.00 64.50 87 LYS A O 1
ATOM 725 N N . ALA A 1 88 ? -1.041 -5.955 22.194 1.00 69.38 88 ALA A N 1
ATOM 726 C CA . ALA A 1 88 ? -0.054 -6.271 21.171 1.00 69.38 88 ALA A CA 1
ATOM 727 C C . ALA A 1 88 ? -0.281 -5.451 19.887 1.00 69.38 88 ALA A C 1
ATOM 729 O O . ALA A 1 88 ? -1.422 -5.162 19.512 1.00 69.38 88 ALA A O 1
ATOM 730 N N . GLY A 1 89 ? 0.821 -5.102 19.214 1.00 75.12 89 GLY A N 1
ATOM 731 C CA . GLY A 1 89 ? 0.787 -4.466 17.900 1.00 75.12 89 GLY A CA 1
ATOM 732 C C . GLY A 1 89 ? -0.008 -5.304 16.897 1.00 75.12 89 GLY A C 1
ATOM 733 O O . GLY A 1 89 ? -0.015 -6.537 16.953 1.00 75.12 89 GLY A O 1
ATOM 734 N N . VAL A 1 90 ? -0.709 -4.631 15.991 1.00 88.25 90 VAL A N 1
ATOM 735 C CA . VAL A 1 90 ? -1.580 -5.262 14.998 1.00 88.25 90 VAL A CA 1
ATOM 736 C C . VAL A 1 90 ? -0.880 -5.250 13.652 1.00 88.25 90 VAL A C 1
ATOM 738 O O . VAL A 1 90 ? -0.528 -4.192 13.143 1.00 88.25 90 VAL A O 1
ATOM 741 N N . VAL A 1 91 ? -0.708 -6.430 13.064 1.00 89.38 91 VAL A N 1
ATOM 742 C CA . VAL A 1 91 ? -0.243 -6.562 11.683 1.00 89.38 91 VAL A CA 1
ATOM 743 C C . VAL A 1 91 ? -1.456 -6.769 10.791 1.00 89.38 91 VAL A C 1
ATOM 745 O O . VAL A 1 91 ? -2.280 -7.644 11.065 1.00 89.38 91 VAL A O 1
ATOM 748 N N . MET A 1 92 ? -1.569 -5.957 9.745 1.00 91.31 92 MET A N 1
ATOM 749 C CA . MET A 1 92 ? -2.628 -6.055 8.742 1.00 91.31 92 MET A CA 1
ATOM 750 C C . MET A 1 92 ? -2.016 -6.242 7.369 1.00 91.31 92 MET A C 1
ATOM 752 O O . MET A 1 92 ? -0.981 -5.650 7.077 1.00 91.31 92 MET A O 1
ATOM 756 N N . ASN A 1 93 ? -2.671 -7.011 6.511 1.00 93.31 93 ASN A N 1
ATOM 757 C CA . ASN A 1 93 ? -2.197 -7.224 5.149 1.00 93.31 93 ASN A CA 1
ATOM 758 C C . ASN A 1 93 ? -3.312 -7.050 4.126 1.00 93.31 93 ASN A C 1
ATOM 760 O O . ASN A 1 93 ? -4.478 -7.348 4.404 1.00 93.31 93 ASN A O 1
ATOM 764 N N . ASN A 1 94 ? -2.953 -6.593 2.930 1.00 93.00 94 ASN A N 1
ATOM 765 C CA . ASN A 1 94 ? -3.897 -6.549 1.821 1.00 93.00 94 ASN A CA 1
ATOM 766 C C . ASN A 1 94 ? -4.236 -7.979 1.328 1.00 93.00 94 ASN A C 1
ATOM 768 O O . ASN A 1 94 ? -3.521 -8.934 1.664 1.00 93.00 94 ASN A O 1
ATOM 772 N N . PRO A 1 95 ? -5.316 -8.167 0.541 1.00 93.81 95 PRO A N 1
ATOM 773 C CA . PRO A 1 95 ? -5.747 -9.496 0.093 1.00 93.81 95 PRO A CA 1
ATOM 774 C C . PRO A 1 95 ? -4.685 -10.276 -0.690 1.00 93.81 95 PRO A C 1
ATOM 776 O O . PRO A 1 95 ? -4.616 -11.497 -0.581 1.00 93.81 95 PRO A O 1
ATOM 779 N N . THR A 1 96 ? -3.838 -9.578 -1.449 1.00 93.12 96 THR A N 1
ATOM 780 C CA . THR A 1 96 ? -2.745 -10.179 -2.229 1.00 93.12 96 THR A CA 1
ATOM 781 C C . THR A 1 96 ? -1.484 -10.442 -1.410 1.00 93.12 96 THR A C 1
ATOM 783 O O . THR A 1 96 ? -0.514 -10.941 -1.967 1.00 93.12 96 THR A O 1
ATOM 786 N N . GLN A 1 97 ? -1.473 -10.101 -0.115 1.00 92.25 97 GLN A N 1
ATOM 787 C CA . GLN A 1 97 ? -0.322 -10.262 0.782 1.00 92.25 97 GLN A CA 1
ATOM 788 C C . GLN A 1 97 ? 0.959 -9.594 0.256 1.00 92.25 97 GLN A C 1
ATOM 790 O O . GLN A 1 97 ? 2.066 -10.072 0.486 1.00 92.25 97 GLN A O 1
ATOM 795 N N . SER A 1 98 ? 0.803 -8.478 -0.458 1.00 89.56 98 SER A N 1
ATOM 796 C CA . SER A 1 98 ? 1.909 -7.677 -0.984 1.00 89.56 98 SER A CA 1
ATOM 797 C C . SER A 1 98 ? 2.236 -6.461 -0.116 1.00 89.56 98 SER A C 1
ATOM 799 O O . SER A 1 98 ? 3.338 -5.931 -0.214 1.00 89.56 98 SER A O 1
ATOM 801 N N . VAL A 1 99 ? 1.312 -6.036 0.751 1.00 90.06 99 VAL A N 1
ATOM 802 C CA . VAL A 1 99 ? 1.483 -4.912 1.684 1.00 90.06 99 VAL A CA 1
ATOM 803 C C . VAL A 1 99 ? 1.158 -5.377 3.092 1.00 90.06 99 VAL A C 1
ATOM 805 O O . VAL A 1 99 ? 0.072 -5.909 3.323 1.00 90.06 99 VAL A O 1
ATOM 808 N N . PHE A 1 100 ? 2.069 -5.121 4.025 1.00 89.88 100 PHE A N 1
ATOM 809 C CA . PHE A 1 100 ? 1.915 -5.389 5.450 1.00 89.88 100 PHE A CA 1
ATOM 810 C C . PHE A 1 100 ? 2.059 -4.083 6.224 1.00 89.88 100 PHE A C 1
ATOM 812 O O . PHE A 1 100 ? 3.071 -3.399 6.102 1.00 89.88 100 PHE A O 1
ATOM 819 N N . LEU A 1 101 ? 1.055 -3.740 7.021 1.00 88.62 101 LEU A N 1
ATOM 820 C CA . LEU A 1 101 ? 1.037 -2.558 7.875 1.00 88.62 101 LEU A CA 1
ATOM 821 C C . LEU A 1 101 ? 1.196 -2.992 9.326 1.00 88.62 101 LEU A C 1
ATOM 823 O O . LEU A 1 101 ? 0.424 -3.822 9.813 1.00 88.62 101 LEU A O 1
ATOM 827 N N . PHE A 1 102 ? 2.170 -2.409 10.014 1.00 87.44 102 PHE A N 1
ATOM 828 C CA . PHE A 1 102 ? 2.405 -2.621 11.435 1.00 87.44 102 PHE A CA 1
ATOM 829 C C . PHE A 1 102 ? 1.817 -1.446 12.200 1.00 87.44 102 PHE A C 1
ATOM 831 O O . PHE A 1 102 ? 2.251 -0.304 12.045 1.00 87.44 102 PHE A O 1
ATOM 838 N N . MET A 1 103 ? 0.814 -1.736 13.017 1.00 86.75 103 MET A N 1
ATOM 839 C CA . MET A 1 103 ? 0.031 -0.743 13.733 1.00 86.75 103 MET A CA 1
ATOM 840 C C . MET A 1 103 ? 0.249 -0.858 15.231 1.00 86.75 103 MET A C 1
ATOM 842 O O . MET A 1 103 ? 0.173 -1.953 15.794 1.00 86.75 103 MET A O 1
ATOM 846 N N . ASP A 1 104 ? 0.392 0.281 15.890 1.00 86.88 104 ASP A N 1
ATOM 847 C CA . ASP A 1 104 ? 0.256 0.381 17.332 1.00 86.88 104 ASP A CA 1
ATOM 848 C C . ASP A 1 104 ? -1.176 0.766 17.707 1.00 86.88 104 ASP A C 1
ATOM 850 O O . ASP A 1 104 ? -1.808 1.640 17.097 1.00 86.88 104 ASP A O 1
ATOM 854 N N . ARG A 1 105 ? -1.696 0.091 18.730 1.00 87.00 105 ARG A N 1
ATOM 855 C CA . ARG A 1 105 ? -3.006 0.380 19.297 1.00 87.00 105 ARG A CA 1
ATOM 856 C C . ARG A 1 105 ? -2.819 1.289 20.496 1.00 87.00 105 ARG A C 1
ATOM 858 O O . ARG A 1 105 ? -2.423 0.851 21.575 1.00 87.00 105 ARG A O 1
ATOM 865 N N . GLN A 1 106 ? -3.250 2.530 20.348 1.00 84.81 106 GLN A N 1
ATOM 866 C CA . GLN A 1 106 ? -3.173 3.512 21.417 1.00 84.81 106 GLN A CA 1
ATOM 867 C C . GLN A 1 106 ? -4.563 3.862 21.931 1.00 84.81 106 GLN A C 1
ATOM 869 O O . GLN A 1 106 ? -5.574 3.757 21.235 1.00 84.81 106 GLN A O 1
ATOM 874 N N . LEU A 1 107 ? -4.624 4.257 23.197 1.00 81.81 107 LEU A N 1
ATOM 875 C CA . LEU A 1 107 ? -5.855 4.702 23.833 1.00 81.81 107 LEU A CA 1
ATOM 876 C C . LEU A 1 107 ? -5.726 6.203 24.055 1.00 81.81 107 LEU A C 1
ATOM 878 O O . LEU A 1 107 ? -5.121 6.651 25.028 1.00 81.81 107 LEU A O 1
ATOM 882 N N . LEU A 1 108 ? -6.266 6.974 23.117 1.00 77.94 108 LEU A N 1
ATOM 883 C CA . LEU A 1 108 ? -6.239 8.423 23.177 1.00 77.94 108 LEU A CA 1
ATOM 884 C C . LEU A 1 108 ? -7.225 8.873 24.262 1.00 77.94 108 LEU A C 1
ATOM 886 O O . LEU A 1 108 ? -8.443 8.737 24.113 1.00 77.94 108 LEU A O 1
ATOM 890 N N . GLN A 1 109 ? -6.696 9.372 25.380 1.00 72.25 109 GLN A N 1
ATOM 891 C CA . GLN A 1 109 ? -7.493 9.983 26.440 1.00 72.25 109 GLN A CA 1
ATOM 892 C C . GLN A 1 109 ? -7.350 11.499 26.367 1.00 72.25 109 GLN A C 1
ATOM 894 O O . GLN A 1 109 ? -6.302 12.063 26.660 1.00 72.25 109 GLN A O 1
ATOM 899 N N . THR A 1 110 ? -8.438 12.158 25.998 1.00 71.88 110 THR A N 1
ATOM 900 C CA . THR A 1 110 ? -8.610 13.605 26.126 1.00 71.88 110 THR A CA 1
ATOM 901 C C . THR A 1 110 ? -9.607 13.874 27.257 1.00 71.88 110 THR A C 1
ATOM 903 O O . THR A 1 110 ? -10.412 12.992 27.569 1.00 71.88 110 THR A O 1
ATOM 906 N N . PRO A 1 111 ? -9.639 15.082 27.851 1.00 72.31 111 PRO A N 1
ATOM 907 C CA . PRO A 1 111 ? -10.605 15.415 28.905 1.00 72.31 111 PRO A CA 1
ATOM 908 C C . PRO A 1 111 ? -12.074 15.183 28.508 1.00 72.31 111 PRO A C 1
ATOM 910 O O . PRO A 1 111 ? -12.928 15.030 29.374 1.00 72.31 111 PRO A O 1
ATOM 913 N N . LYS A 1 112 ? -12.367 15.155 27.199 1.00 70.62 112 LYS A N 1
ATOM 914 C CA . LYS A 1 112 ? -13.713 14.993 26.632 1.00 70.62 112 LYS A CA 1
ATOM 915 C C . LYS A 1 112 ? -13.975 13.614 26.015 1.00 70.62 112 LYS A C 1
ATOM 917 O O . LYS A 1 112 ? -15.132 13.270 25.804 1.00 70.62 112 LYS A O 1
ATOM 922 N N . THR A 1 113 ? -12.940 12.824 25.723 1.00 72.38 113 THR A N 1
ATOM 923 C CA . THR A 1 113 ? -13.079 11.628 24.874 1.00 72.38 113 THR A CA 1
ATOM 924 C C . THR A 1 113 ? -12.031 10.577 25.202 1.00 72.38 113 THR A C 1
ATOM 926 O O . THR A 1 113 ? -10.839 10.881 25.250 1.00 72.38 113 THR A O 1
ATOM 929 N N . LYS A 1 114 ? -12.471 9.325 25.358 1.00 76.62 114 LYS A N 1
ATOM 930 C CA . LYS A 1 114 ? -11.604 8.142 25.352 1.00 76.62 114 LYS A CA 1
ATOM 931 C C . LYS A 1 114 ? -11.866 7.376 24.063 1.00 76.62 114 LYS A C 1
ATOM 933 O O . LYS A 1 114 ? -12.957 6.837 23.898 1.00 76.62 114 LYS A O 1
ATOM 938 N N . ALA A 1 115 ? -10.888 7.340 23.168 1.00 81.56 115 ALA A N 1
ATOM 939 C CA . ALA A 1 115 ? -10.993 6.629 21.899 1.00 81.56 115 ALA A CA 1
ATOM 940 C C . ALA A 1 115 ? -9.822 5.658 21.740 1.00 81.56 115 ALA A C 1
ATOM 942 O O . ALA A 1 115 ? -8.693 5.958 22.123 1.00 81.56 115 ALA A O 1
ATOM 943 N N . THR A 1 116 ? -10.093 4.482 21.177 1.00 84.50 116 THR A N 1
ATOM 944 C CA . THR A 1 116 ? -9.011 3.654 20.630 1.00 84.50 116 THR A CA 1
ATOM 945 C C . THR A 1 116 ? -8.567 4.296 19.321 1.00 84.50 116 THR A C 1
ATOM 947 O O . THR A 1 116 ? -9.409 4.749 18.553 1.00 84.50 116 THR A O 1
ATOM 950 N N . VAL A 1 117 ? -7.270 4.352 19.066 1.00 86.81 117 VAL A N 1
ATOM 951 C CA . VAL A 1 117 ? -6.716 4.778 17.782 1.00 86.81 117 VAL A CA 1
ATOM 952 C C . VAL A 1 117 ? -5.701 3.742 17.326 1.00 86.81 117 VAL A C 1
ATOM 954 O O . VAL A 1 117 ? -5.056 3.092 18.151 1.00 86.81 117 VAL A O 1
ATOM 957 N N . PHE A 1 118 ? -5.580 3.578 16.014 1.00 87.62 118 PHE A N 1
ATOM 958 C CA . PHE A 1 118 ? -4.549 2.735 15.420 1.00 87.62 118 PHE A CA 1
ATOM 959 C C . PHE A 1 118 ? -3.591 3.621 14.640 1.00 87.62 118 PHE A C 1
ATOM 961 O O . PHE A 1 118 ? -3.997 4.259 13.664 1.00 87.62 118 PHE A O 1
ATOM 968 N N . LYS A 1 119 ? -2.341 3.667 15.097 1.00 85.69 119 LYS A N 1
ATOM 969 C CA . LYS A 1 119 ? -1.249 4.442 14.506 1.00 85.69 119 LYS A CA 1
ATOM 970 C C . LYS A 1 119 ? -0.362 3.513 13.683 1.00 85.69 119 LYS A C 1
ATOM 972 O O . LYS A 1 119 ? 0.047 2.472 14.181 1.00 85.69 119 LYS A O 1
ATOM 977 N N . LEU A 1 120 ? -0.107 3.864 12.430 1.00 84.19 120 LEU A N 1
ATOM 978 C CA . LEU A 1 120 ? 0.815 3.149 11.555 1.00 84.19 120 LEU A CA 1
ATOM 979 C C . LEU A 1 120 ? 2.235 3.431 12.021 1.00 84.19 120 LEU A C 1
ATOM 981 O O . LEU A 1 120 ? 2.624 4.587 12.022 1.00 84.19 120 LEU A O 1
ATOM 985 N N . CYS A 1 121 ? 2.980 2.397 12.402 1.00 80.88 121 CYS A N 1
ATOM 986 C CA . CYS A 1 121 ? 4.363 2.509 12.869 1.00 80.88 121 CYS A CA 1
ATOM 987 C C . CYS A 1 121 ? 5.364 2.238 11.749 1.00 80.88 121 CYS A C 1
ATOM 989 O O . CYS A 1 121 ? 6.347 2.958 11.600 1.00 80.88 121 CYS A O 1
ATOM 991 N N . SER A 1 122 ? 5.115 1.187 10.972 1.00 79.62 122 SER A N 1
ATOM 992 C CA . SER A 1 122 ? 5.956 0.784 9.851 1.00 79.62 122 SER A CA 1
ATOM 993 C C . SER A 1 122 ? 5.143 -0.008 8.833 1.00 79.62 122 SER A C 1
ATOM 995 O O . SER A 1 122 ? 3.994 -0.394 9.075 1.00 79.62 122 SER A O 1
ATOM 997 N N . LEU A 1 123 ? 5.746 -0.254 7.676 1.00 83.38 123 LEU A N 1
ATOM 998 C CA . LEU A 1 123 ? 5.180 -1.084 6.626 1.00 83.38 123 LEU A CA 1
ATOM 999 C C . LEU A 1 123 ? 6.249 -1.997 6.039 1.00 83.38 123 LEU A C 1
ATOM 1001 O O . LEU A 1 123 ? 7.442 -1.713 6.118 1.00 83.38 123 LEU A O 1
ATOM 1005 N N . CYS A 1 124 ? 5.806 -3.086 5.429 1.00 84.81 124 CYS A N 1
ATOM 1006 C CA . CYS A 1 124 ? 6.645 -3.984 4.657 1.00 84.81 124 CYS A CA 1
ATOM 1007 C C . CYS A 1 124 ? 5.948 -4.299 3.334 1.00 84.81 124 CYS A C 1
ATOM 1009 O O . CYS A 1 124 ? 4.738 -4.540 3.300 1.00 84.81 124 CYS A O 1
ATOM 1011 N N . LEU A 1 125 ? 6.721 -4.290 2.252 1.00 87.12 125 LEU A N 1
ATOM 1012 C CA . LEU A 1 125 ? 6.263 -4.656 0.920 1.00 87.12 125 LEU A CA 1
ATOM 1013 C C . LEU A 1 125 ? 6.877 -5.998 0.543 1.00 87.12 125 LEU A C 1
ATOM 1015 O O . LEU A 1 125 ? 8.090 -6.183 0.645 1.00 87.12 125 LEU A O 1
ATOM 1019 N N . TYR A 1 126 ? 6.045 -6.928 0.092 1.00 86.75 126 TYR A N 1
ATOM 1020 C CA . TYR A 1 126 ? 6.533 -8.166 -0.496 1.00 86.75 126 TYR A CA 1
ATOM 1021 C C . TYR A 1 126 ? 6.716 -7.971 -2.000 1.00 86.75 126 TYR A C 1
ATOM 1023 O O . TYR A 1 126 ? 5.740 -7.834 -2.739 1.00 86.75 126 TYR A O 1
ATOM 1031 N N . LEU A 1 127 ? 7.975 -7.975 -2.438 1.00 85.12 127 LEU A N 1
ATOM 1032 C CA . LEU A 1 127 ? 8.359 -7.878 -3.840 1.00 85.12 127 LEU A CA 1
ATOM 1033 C C . LEU A 1 127 ? 9.345 -9.000 -4.198 1.00 85.12 127 LEU A C 1
ATOM 1035 O O . LEU A 1 127 ? 10.410 -9.088 -3.580 1.00 85.12 127 LEU A O 1
ATOM 1039 N N . PRO A 1 128 ? 9.036 -9.837 -5.201 1.00 84.31 128 PRO A N 1
ATOM 1040 C CA . PRO A 1 128 ? 9.990 -10.796 -5.743 1.00 84.31 128 PRO A CA 1
ATOM 1041 C C . PRO A 1 128 ? 11.266 -10.123 -6.271 1.00 84.31 128 PRO A C 1
ATOM 1043 O O . PRO A 1 128 ? 11.228 -9.050 -6.872 1.00 84.31 128 PRO A O 1
ATOM 1046 N N . GLN A 1 129 ? 12.417 -10.763 -6.057 1.00 77.81 129 GLN A N 1
ATOM 1047 C CA . GLN A 1 129 ? 13.722 -10.175 -6.371 1.00 77.81 129 GLN A CA 1
ATOM 1048 C C . GLN A 1 129 ? 13.914 -9.878 -7.866 1.00 77.81 129 GLN A C 1
ATOM 1050 O O . GLN A 1 129 ? 14.582 -8.910 -8.221 1.00 77.81 129 GLN A O 1
ATOM 1055 N N . ASP A 1 130 ? 13.335 -10.691 -8.743 1.00 82.31 130 ASP A N 1
ATOM 1056 C CA . ASP A 1 130 ? 13.354 -10.491 -10.192 1.00 82.31 130 ASP A CA 1
ATOM 1057 C C . ASP A 1 130 ? 12.627 -9.202 -10.606 1.00 82.31 130 ASP A C 1
ATOM 1059 O O . ASP A 1 130 ? 13.084 -8.499 -11.510 1.00 82.31 130 ASP A O 1
ATOM 1063 N N . GLN A 1 131 ? 11.579 -8.816 -9.873 1.00 83.31 131 GLN A N 1
ATOM 1064 C CA . GLN A 1 131 ? 10.817 -7.594 -10.135 1.00 83.31 131 GLN A CA 1
ATOM 1065 C C . GLN A 1 131 ? 11.540 -6.312 -9.699 1.00 83.31 131 GLN A C 1
ATOM 1067 O O . GLN A 1 131 ? 11.258 -5.255 -10.255 1.00 83.31 131 GLN A O 1
ATOM 1072 N N . LEU A 1 132 ? 12.522 -6.376 -8.788 1.00 77.00 132 LEU A N 1
ATOM 1073 C CA . LEU A 1 132 ? 13.324 -5.205 -8.377 1.00 77.00 132 LEU A CA 1
ATOM 1074 C C . LEU A 1 132 ? 14.066 -4.541 -9.542 1.00 77.00 132 LEU A C 1
ATOM 1076 O O . LEU A 1 132 ? 14.384 -3.353 -9.478 1.00 77.00 132 LEU A O 1
ATOM 1080 N N . THR A 1 133 ? 14.355 -5.321 -10.586 1.00 80.06 133 THR A N 1
ATOM 1081 C CA . THR A 1 133 ? 15.057 -4.864 -11.792 1.00 80.06 133 THR A CA 1
ATOM 1082 C C . THR A 1 133 ? 14.118 -4.514 -12.946 1.00 80.06 133 THR A C 1
ATOM 1084 O O . THR A 1 133 ? 14.568 -4.048 -13.994 1.00 80.06 133 THR A O 1
ATOM 1087 N N . CYS A 1 134 ? 12.811 -4.712 -12.767 1.00 88.00 134 CYS A N 1
ATOM 1088 C CA . CYS A 1 134 ? 11.800 -4.368 -13.756 1.00 88.00 134 CYS A CA 1
ATOM 1089 C C . CYS A 1 134 ? 11.380 -2.910 -13.567 1.00 88.00 134 CYS A C 1
ATOM 1091 O O . CYS A 1 134 ? 10.477 -2.612 -12.787 1.00 88.00 134 CYS A O 1
ATOM 1093 N N . TRP A 1 135 ? 12.031 -1.997 -14.288 1.00 90.06 135 TRP A N 1
ATOM 1094 C CA . TRP A 1 135 ? 11.722 -0.569 -14.214 1.00 90.06 135 TRP A CA 1
ATOM 1095 C C . TRP A 1 135 ? 10.691 -0.109 -15.234 1.00 90.06 135 TRP A C 1
ATOM 1097 O O . TRP A 1 135 ? 10.704 -0.517 -16.396 1.00 90.06 135 TRP A O 1
ATOM 1107 N N . GLY A 1 136 ? 9.784 0.750 -14.782 1.00 88.50 136 GLY A N 1
ATOM 1108 C CA . GLY A 1 136 ? 8.833 1.479 -15.605 1.00 88.50 136 GLY A CA 1
ATOM 1109 C C . GLY A 1 136 ? 9.464 2.694 -16.279 1.00 88.50 136 GLY A C 1
ATOM 1110 O O . GLY A 1 136 ? 10.648 2.990 -16.117 1.00 88.50 136 GLY A O 1
ATOM 1111 N N . VAL A 1 137 ? 8.636 3.388 -17.054 1.00 89.38 137 VAL A N 1
ATOM 1112 C CA . VAL A 1 137 ? 8.965 4.682 -17.661 1.00 89.38 137 VAL A CA 1
ATOM 1113 C C . VAL A 1 137 ? 8.540 5.827 -16.739 1.00 89.38 137 VAL A C 1
ATOM 1115 O O . VAL A 1 137 ? 7.622 5.655 -15.935 1.00 89.38 137 VAL A O 1
ATOM 1118 N N . GLY A 1 138 ? 9.179 6.984 -16.899 1.00 86.62 138 GLY A N 1
ATOM 1119 C CA . GLY A 1 138 ? 8.930 8.185 -16.097 1.00 86.62 138 GLY A CA 1
ATOM 1120 C C . GLY A 1 138 ? 9.844 8.306 -14.879 1.00 86.62 138 GLY A C 1
ATOM 1121 O O . GLY A 1 138 ? 10.570 7.365 -14.533 1.00 86.62 138 GLY A O 1
ATOM 1122 N N . ASP A 1 139 ? 9.826 9.486 -14.271 1.00 83.75 139 ASP A N 1
ATOM 1123 C CA . ASP A 1 139 ? 10.542 9.806 -13.033 1.00 83.75 139 ASP A CA 1
ATOM 1124 C C . ASP A 1 139 ? 9.624 9.710 -11.800 1.00 83.75 139 ASP A C 1
ATOM 1126 O O . ASP A 1 139 ? 8.557 9.098 -11.847 1.00 83.75 139 ASP A O 1
ATOM 1130 N N . ILE A 1 140 ? 10.072 10.203 -10.645 1.00 82.75 140 ILE A N 1
ATOM 1131 C CA . ILE A 1 140 ? 9.268 10.145 -9.417 1.00 82.75 140 ILE A CA 1
ATOM 1132 C C . ILE A 1 140 ? 8.059 11.074 -9.546 1.00 82.75 140 ILE A C 1
ATOM 1134 O O . ILE A 1 140 ? 6.939 10.700 -9.191 1.00 82.75 140 ILE A O 1
ATOM 1138 N N . GLU A 1 141 ? 8.284 12.268 -10.077 1.00 83.25 141 GLU A N 1
ATOM 1139 C CA . GLU A 1 141 ? 7.307 13.335 -10.221 1.00 83.25 141 GLU A CA 1
ATOM 1140 C C . GLU A 1 141 ? 6.133 12.905 -11.107 1.00 83.25 141 GLU A C 1
ATOM 1142 O O . GLU A 1 141 ? 4.978 13.086 -10.710 1.00 83.25 141 GLU A O 1
ATOM 1147 N N . ASP A 1 142 ? 6.411 12.246 -12.235 1.00 87.19 142 ASP A N 1
ATOM 1148 C CA . ASP A 1 142 ? 5.399 11.688 -13.141 1.00 87.19 142 ASP A CA 1
ATOM 1149 C C . ASP A 1 142 ? 4.418 10.745 -12.419 1.00 87.19 142 ASP A C 1
ATOM 1151 O O . ASP A 1 142 ? 3.217 10.722 -12.705 1.00 87.19 142 ASP A O 1
ATOM 1155 N N . HIS A 1 143 ? 4.927 9.951 -11.472 1.00 83.31 143 HIS A N 1
ATOM 1156 C CA . HIS A 1 143 ? 4.144 8.949 -10.741 1.00 83.31 143 HIS A CA 1
ATOM 1157 C C . HIS A 1 143 ? 3.468 9.512 -9.490 1.00 83.31 143 HIS A C 1
ATOM 1159 O O . HIS A 1 143 ? 2.470 8.945 -9.037 1.00 83.31 143 HIS A O 1
ATOM 1165 N N . LEU A 1 144 ? 3.969 10.623 -8.946 1.00 81.06 144 LEU A N 1
ATOM 1166 C CA . LEU A 1 144 ? 3.349 11.339 -7.829 1.00 81.06 144 LEU A CA 1
ATOM 1167 C C . LEU A 1 144 ? 2.248 12.302 -8.278 1.00 81.06 144 LEU A C 1
ATOM 1169 O O . LEU A 1 144 ? 1.290 12.499 -7.527 1.00 81.06 144 LEU A O 1
ATOM 1173 N N . LEU A 1 145 ? 2.343 12.853 -9.494 1.00 82.12 145 LEU A N 1
ATOM 1174 C CA . LEU A 1 145 ? 1.399 13.828 -10.049 1.00 82.12 145 LEU A CA 1
ATOM 1175 C C . LEU A 1 145 ? -0.084 13.447 -9.850 1.00 82.12 145 LEU A C 1
ATOM 1177 O O . LEU A 1 145 ? -0.838 14.302 -9.390 1.00 82.12 145 LEU A O 1
ATOM 1181 N N . PRO A 1 146 ? -0.532 12.193 -10.092 1.00 82.38 146 PRO A N 1
ATOM 1182 C CA . PRO A 1 146 ? -1.941 11.814 -9.929 1.00 82.38 146 PRO A CA 1
ATOM 1183 C C . PRO A 1 146 ? -2.469 11.917 -8.492 1.00 82.38 146 PRO A C 1
ATOM 1185 O O . PRO A 1 146 ? -3.670 11.772 -8.263 1.00 82.38 146 PRO A O 1
ATOM 1188 N N . TYR A 1 147 ? -1.576 12.095 -7.521 1.00 73.56 147 TYR A N 1
ATOM 1189 C CA . TYR A 1 147 ? -1.894 12.159 -6.104 1.00 73.56 147 TYR A CA 1
ATOM 1190 C C . TYR A 1 147 ? -1.662 13.537 -5.484 1.00 73.56 147 TYR A C 1
ATOM 1192 O O . TYR A 1 147 ? -2.003 13.741 -4.313 1.00 73.56 147 TYR A O 1
ATOM 1200 N N . MET A 1 148 ? -1.082 14.471 -6.239 1.00 68.75 148 MET A N 1
ATOM 1201 C CA . MET A 1 148 ? -0.938 15.850 -5.798 1.00 68.75 148 MET A CA 1
ATOM 1202 C C . MET A 1 148 ? -2.297 16.563 -5.878 1.00 68.75 148 MET A C 1
ATOM 1204 O O . MET A 1 148 ? -3.100 16.253 -6.758 1.00 68.75 148 MET A O 1
ATOM 1208 N N . PRO A 1 149 ? -2.604 17.475 -4.940 1.00 63.88 149 PRO A N 1
ATOM 1209 C CA . PRO A 1 149 ? -3.766 18.345 -5.082 1.00 63.88 149 PRO A CA 1
ATOM 1210 C C . PRO A 1 149 ? -3.594 19.264 -6.306 1.00 63.88 149 PRO A C 1
ATOM 1212 O O . PRO A 1 149 ? -2.470 19.685 -6.581 1.00 63.88 149 PRO A O 1
ATOM 1215 N N . ASP A 1 150 ? -4.700 19.559 -6.998 1.00 58.53 150 ASP A N 1
ATOM 1216 C CA . ASP A 1 150 ? -4.762 20.556 -8.085 1.00 58.53 150 ASP A CA 1
ATOM 1217 C C . ASP A 1 150 ? -4.340 21.965 -7.621 1.00 58.53 150 ASP A C 1
ATOM 1219 O O . ASP A 1 150 ? -4.682 22.349 -6.472 1.00 58.53 150 ASP A O 1
#

Secondary structure (DSSP, 8-state):
----EEEEEEEETTEEEEEEEEESTT--PPP-EEEET--S--EEEEEEEEE-TT-TTSPPEEBS--EEEEHHHHHHHHHHHHT----SPEEEE-TTS-EEEEEEEEEEEETTEEEEEEEEEEEEE---TTGGG-B-SS-HHHHHGGGS--

Organism: Oncorhynchus mykiss (NCBI:txid8022)